Protein AF-A1TR11-F1 (afdb_monomer_lite)

InterPro domains:
  IPR007341 Transglycosylase-associated protein [PF04226] (35-80)
  IPR007341 Transglycosylase-associated protein [PTHR33884] (3-82)

pLDDT: mean 73.85, std 11.25, range [44.75, 88.0]

Organism: Paracidovorax citrulli (strain AAC00-1) (NCBI:txid397945)

Secondary structure (DSSP, 8-state):
--TTHHHHHHHHHHHHHHHHH--S--TTHHHHHHHHHHHHHHHHHHHHHHTTSS-TT-HHHHHHHHHHHHHHHHHHHHHHTT-

Sequence (83 aa):
MFSLIGTLLVGLVVGLLARALKPGDDKLGWIMTSLLGVAGSFLATYVGVAMGWYQQGEAAGWIASIVGAIVLLVIYGMVRSKS

Foldseek 3Di:
DPQDVVLVVLCVVLVVLVCVLDVDDDPCDPVNLVVLLQVQLVVQLVVCCVVVVDHPPDSVSNSSSSVRSSVSSNVVCVVVVVD

Radius of gyration: 13.87 Å; chains: 1; bounding box: 30×24×38 Å

Structure (mmCIF, N/CA/C/O backbone):
data_AF-A1TR11-F1
#
_entry.id   AF-A1TR11-F1
#
loop_
_atom_site.group_PDB
_atom_site.id
_atom_site.type_symbol
_atom_site.label_atom_id
_atom_site.label_alt_id
_atom_site.label_comp_id
_atom_site.label_asym_id
_atom_site.label_entity_id
_atom_site.label_seq_id
_atom_site.pdbx_PDB_ins_code
_atom_site.Cartn_x
_atom_site.Cartn_y
_atom_site.Cartn_z
_atom_site.occupancy
_atom_site.B_iso_or_equiv
_atom_site.auth_seq_id
_atom_site.auth_comp_id
_atom_site.auth_asym_id
_atom_site.auth_atom_id
_atom_site.pdbx_PDB_model_num
ATOM 1 N N . MET A 1 1 ? 9.072 1.660 -21.064 1.00 48.62 1 MET A N 1
ATOM 2 C CA . MET A 1 1 ? 8.550 3.001 -21.432 1.00 48.62 1 MET A CA 1
ATOM 3 C C . MET A 1 1 ? 7.028 3.045 -21.674 1.00 48.62 1 MET A C 1
ATOM 5 O O . MET A 1 1 ? 6.529 4.095 -22.037 1.00 48.62 1 MET A O 1
ATOM 9 N N . PHE A 1 2 ? 6.253 2.000 -21.337 1.00 54.31 2 PHE A N 1
ATOM 10 C CA . PHE A 1 2 ? 4.776 2.062 -21.244 1.00 54.31 2 PHE A CA 1
ATOM 11 C C . PHE A 1 2 ? 4.269 2.460 -19.832 1.00 54.31 2 PHE A C 1
ATOM 13 O O . PHE A 1 2 ? 3.166 2.113 -19.427 1.00 54.31 2 PHE A O 1
ATOM 20 N N . SER A 1 3 ? 5.089 3.154 -19.030 1.00 66.12 3 SER A N 1
ATOM 21 C CA . SER A 1 3 ? 5.041 3.028 -17.560 1.00 66.12 3 SER A CA 1
ATOM 22 C C . SER A 1 3 ? 4.370 4.169 -16.787 1.00 66.12 3 SER A C 1
ATOM 24 O O . SER A 1 3 ? 4.400 4.153 -15.563 1.00 66.12 3 SER A O 1
ATOM 26 N N . LEU A 1 4 ? 3.787 5.167 -17.453 1.00 62.59 4 LEU A N 1
ATOM 27 C CA . LEU A 1 4 ? 3.153 6.311 -16.774 1.00 62.59 4 LEU A CA 1
ATOM 28 C C . LEU A 1 4 ? 1.630 6.251 -16.842 1.00 62.59 4 LEU A C 1
ATOM 30 O O . LEU A 1 4 ? 0.973 6.390 -15.820 1.00 62.59 4 LEU A O 1
ATOM 34 N N . ILE A 1 5 ? 1.070 5.958 -18.016 1.00 72.75 5 ILE A N 1
ATOM 35 C CA . ILE A 1 5 ? -0.384 5.877 -18.210 1.00 72.75 5 ILE A CA 1
ATOM 36 C C . ILE A 1 5 ? -0.966 4.672 -17.458 1.00 72.75 5 ILE A C 1
ATOM 38 O O . ILE A 1 5 ? -1.969 4.814 -16.767 1.00 72.75 5 ILE A O 1
ATOM 42 N N . GLY A 1 6 ? -0.305 3.509 -17.518 1.00 68.19 6 GLY A N 1
ATOM 43 C CA . GLY A 1 6 ? -0.711 2.328 -16.747 1.00 68.19 6 GLY A CA 1
ATOM 44 C C . GLY A 1 6 ? -0.644 2.570 -15.237 1.00 68.19 6 GLY A C 1
ATOM 45 O O . GLY A 1 6 ? -1.602 2.302 -14.523 1.00 68.19 6 GLY A O 1
ATOM 46 N N . THR A 1 7 ? 0.447 3.172 -14.760 1.00 66.00 7 THR A N 1
ATOM 47 C CA . THR A 1 7 ? 0.633 3.537 -13.346 1.00 66.00 7 THR A CA 1
ATOM 48 C C . THR A 1 7 ? -0.391 4.573 -12.881 1.00 66.00 7 THR A C 1
ATOM 50 O O . THR A 1 7 ? -0.893 4.473 -11.765 1.00 66.00 7 THR A O 1
ATOM 53 N N . LEU A 1 8 ? -0.755 5.531 -13.738 1.00 74.38 8 LEU A N 1
ATOM 54 C CA . LEU A 1 8 ? -1.768 6.544 -13.447 1.00 74.38 8 LEU A CA 1
ATOM 55 C C . LEU A 1 8 ? -3.169 5.933 -13.364 1.00 74.38 8 LEU A C 1
ATOM 57 O O . LEU A 1 8 ? -3.888 6.212 -12.410 1.00 74.38 8 LEU A O 1
ATOM 61 N N . LEU A 1 9 ? -3.545 5.082 -14.324 1.00 74.44 9 LEU A N 1
ATOM 62 C CA . LEU A 1 9 ? -4.838 4.392 -14.320 1.00 74.44 9 LEU A CA 1
ATOM 63 C C . LEU A 1 9 ? -4.966 3.466 -13.112 1.00 74.44 9 LEU A C 1
ATOM 65 O O . LEU A 1 9 ? -5.989 3.480 -12.432 1.00 74.44 9 LEU A O 1
ATOM 69 N N . VAL A 1 10 ? -3.910 2.716 -12.799 1.00 66.62 10 VAL A N 1
ATOM 70 C CA . VAL A 1 10 ? -3.890 1.854 -11.617 1.00 66.62 10 VAL A CA 1
ATOM 71 C C . VAL A 1 10 ? -3.933 2.683 -10.338 1.00 66.62 10 VAL A C 1
ATOM 73 O O . VAL A 1 10 ? -4.738 2.380 -9.466 1.00 66.62 10 VAL A O 1
ATOM 76 N N . GLY A 1 11 ? -3.149 3.758 -10.234 1.00 63.56 11 GLY A N 1
ATOM 77 C CA . GLY A 1 11 ? -3.187 4.678 -9.096 1.00 63.56 11 GLY A CA 1
ATOM 78 C C . GLY A 1 11 ? -4.564 5.317 -8.889 1.00 63.56 11 GLY A C 1
ATOM 79 O O . GLY A 1 11 ? -5.002 5.460 -7.750 1.00 63.56 11 GLY A O 1
ATOM 80 N N . LEU A 1 12 ? -5.284 5.630 -9.973 1.00 74.19 12 LEU A N 1
ATOM 81 C CA . LEU A 1 12 ? -6.668 6.113 -9.940 1.00 74.19 12 LEU A CA 1
ATOM 82 C C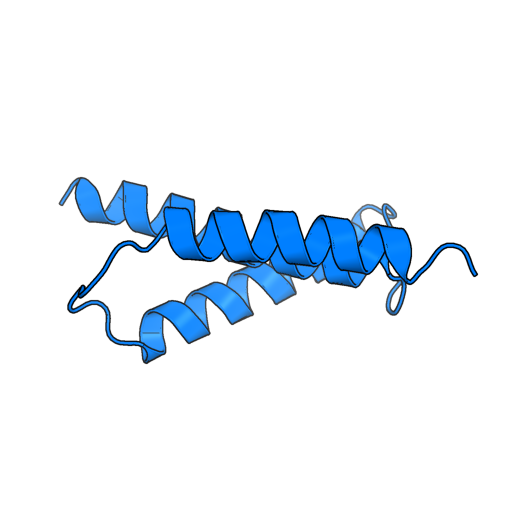 . LEU A 1 12 ? -7.624 5.047 -9.402 1.00 74.19 12 LEU A C 1
ATOM 84 O O . LEU A 1 12 ? -8.370 5.319 -8.465 1.00 74.19 12 LEU A O 1
ATOM 88 N N . VAL A 1 13 ? -7.578 3.828 -9.945 1.00 73.31 13 VAL A N 1
ATOM 89 C CA . VAL A 1 13 ? -8.434 2.716 -9.495 1.00 73.31 13 VAL A CA 1
ATOM 90 C C . VAL A 1 13 ? -8.160 2.384 -8.031 1.00 73.31 13 VAL A C 1
ATOM 92 O O . VAL A 1 13 ? -9.085 2.280 -7.233 1.00 73.31 13 VAL A O 1
ATOM 95 N N . VAL A 1 14 ? -6.890 2.296 -7.652 1.00 66.88 14 VAL A N 1
ATOM 96 C CA . VAL A 1 14 ? -6.435 2.074 -6.276 1.00 66.88 14 VAL A CA 1
ATOM 97 C C . VAL A 1 14 ? -6.903 3.187 -5.349 1.00 66.88 14 VAL A C 1
ATOM 99 O O . VAL A 1 14 ? -7.421 2.893 -4.278 1.00 66.88 14 VAL A O 1
ATOM 102 N N . GLY A 1 15 ? -6.713 4.454 -5.722 1.00 62.28 15 GLY A N 1
ATOM 103 C CA . GLY A 1 15 ? -7.094 5.596 -4.891 1.00 62.28 15 GLY A CA 1
ATOM 104 C C . GLY A 1 15 ? -8.605 5.659 -4.674 1.00 62.28 15 GLY A C 1
ATOM 105 O O . GLY A 1 15 ? -9.063 5.929 -3.562 1.00 62.28 15 GLY A O 1
ATOM 106 N N . LEU A 1 16 ? -9.379 5.332 -5.713 1.00 67.69 16 LEU A N 1
ATOM 107 C CA . LEU A 1 16 ? -10.830 5.192 -5.630 1.00 67.69 16 LEU A CA 1
ATOM 108 C C . LEU A 1 16 ? -11.232 4.006 -4.748 1.00 67.69 16 LEU A C 1
ATOM 110 O O . LEU A 1 16 ? -12.103 4.170 -3.898 1.00 67.69 16 LEU A O 1
ATOM 114 N N . LEU A 1 17 ? -10.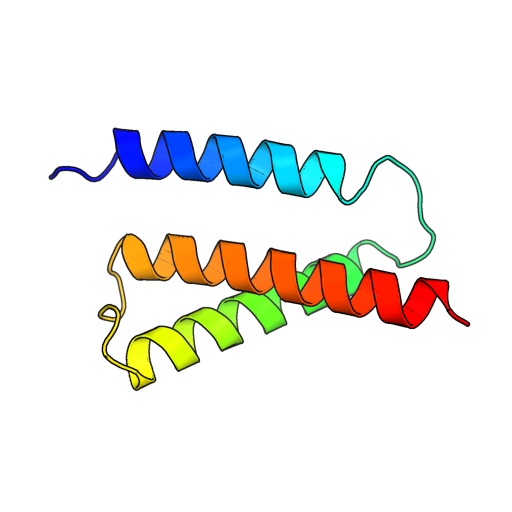570 2.852 -4.876 1.00 64.00 17 LEU A N 1
ATOM 115 C CA . LEU A 1 17 ? -10.819 1.682 -4.029 1.00 64.00 17 LEU A CA 1
ATOM 116 C C . LEU A 1 17 ? -10.456 1.946 -2.567 1.00 64.00 17 LEU A C 1
ATO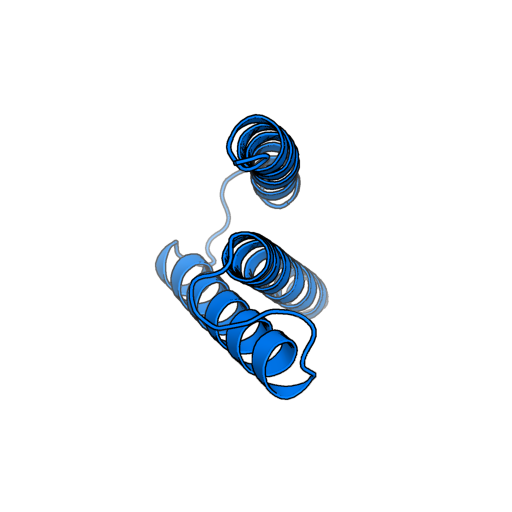M 118 O O . LEU A 1 17 ? -11.259 1.646 -1.698 1.00 64.00 17 LEU A O 1
ATOM 122 N N . ALA A 1 18 ? -9.308 2.556 -2.274 1.00 62.66 18 ALA A N 1
ATOM 123 C CA . ALA A 1 18 ? -8.897 2.903 -0.913 1.00 62.66 18 ALA A CA 1
ATOM 124 C C . ALA A 1 18 ? -9.894 3.861 -0.242 1.00 62.66 18 ALA A C 1
ATOM 126 O O . ALA A 1 18 ? -10.206 3.713 0.941 1.00 62.66 18 ALA A O 1
ATOM 127 N N . ARG A 1 19 ? -10.438 4.815 -1.008 1.00 58.34 19 ARG A N 1
ATOM 128 C CA . ARG A 1 19 ? -11.465 5.749 -0.533 1.00 58.34 19 ARG A CA 1
ATOM 129 C C . ARG A 1 19 ? -12.837 5.090 -0.382 1.00 58.34 19 ARG A C 1
ATOM 131 O O . ARG A 1 19 ? -13.551 5.416 0.559 1.00 58.34 19 ARG A O 1
ATOM 138 N N . ALA A 1 20 ? -13.186 4.156 -1.265 1.00 61.91 20 ALA A N 1
ATOM 139 C CA . ALA A 1 20 ? -14.414 3.367 -1.174 1.00 61.91 20 ALA A CA 1
ATOM 140 C C . ALA A 1 20 ? -14.373 2.355 -0.019 1.00 61.91 20 ALA A C 1
ATOM 142 O O . ALA A 1 20 ? -15.404 2.078 0.585 1.00 61.91 20 ALA A O 1
ATOM 143 N N . LEU A 1 21 ? -13.190 1.827 0.306 1.00 57.44 21 LEU A N 1
ATOM 144 C CA . LEU A 1 21 ? -13.009 0.860 1.383 1.00 57.44 21 LEU A CA 1
ATOM 145 C C . LEU A 1 21 ? -13.046 1.489 2.776 1.00 57.44 21 LEU A C 1
ATOM 147 O O . LEU A 1 21 ? -13.340 0.801 3.748 1.00 57.44 21 LEU A O 1
ATOM 151 N N . LYS A 1 22 ? -12.733 2.782 2.883 1.00 56.09 22 LYS A N 1
ATOM 152 C CA . LYS A 1 22 ? -12.769 3.512 4.150 1.00 56.09 22 LYS A CA 1
ATOM 153 C C . LYS A 1 22 ? -13.581 4.806 4.016 1.00 56.09 22 LYS A C 1
ATOM 155 O O . LYS A 1 22 ? -12.996 5.894 3.996 1.00 56.09 22 LYS A O 1
ATOM 160 N N . PRO A 1 23 ? -14.920 4.725 3.924 1.00 48.91 23 PRO A N 1
ATOM 161 C CA . PRO A 1 23 ? -15.765 5.894 4.060 1.00 48.91 23 PRO A CA 1
ATOM 162 C C . PRO A 1 23 ? -15.859 6.250 5.549 1.00 48.91 23 PRO A C 1
ATOM 164 O O . PRO A 1 23 ? -16.731 5.773 6.259 1.00 48.91 23 PRO A O 1
ATOM 167 N N . GLY A 1 24 ? -14.952 7.115 6.003 1.00 57.47 24 GLY A N 1
ATOM 168 C CA . GLY A 1 24 ? -15.106 7.830 7.270 1.00 57.47 24 GLY A CA 1
ATOM 169 C C . GLY A 1 24 ? -14.669 7.085 8.534 1.00 57.47 24 GLY A C 1
ATOM 170 O O . GLY A 1 24 ? -14.614 5.864 8.595 1.00 57.47 24 GLY A O 1
ATOM 171 N N . ASP A 1 25 ? -14.265 7.907 9.502 1.00 58.34 25 ASP A N 1
ATOM 172 C CA . ASP A 1 25 ? -14.121 7.684 10.942 1.00 58.34 25 ASP A CA 1
ATOM 173 C C . ASP A 1 25 ? -14.284 6.261 11.471 1.00 58.34 25 ASP A C 1
ATOM 175 O O . ASP A 1 25 ? -15.371 5.854 11.860 1.00 58.34 25 ASP A O 1
ATOM 179 N N . ASP A 1 26 ? -13.162 5.563 11.655 1.00 53.50 26 ASP A N 1
ATOM 180 C CA . ASP A 1 26 ? -13.170 4.376 12.496 1.00 53.50 26 ASP A CA 1
ATOM 181 C C . ASP A 1 26 ? -11.953 4.305 13.408 1.00 53.50 26 ASP A C 1
ATOM 183 O O . ASP A 1 26 ? -10.793 4.449 13.001 1.00 53.50 26 ASP A O 1
ATOM 187 N N . LYS A 1 27 ? -12.264 4.036 14.678 1.00 53.47 27 LYS A N 1
ATOM 188 C CA . LYS A 1 27 ? -11.417 3.950 15.879 1.00 53.47 27 LYS A CA 1
ATOM 189 C C . LYS A 1 27 ? -10.283 2.911 15.798 1.00 53.47 27 LYS A C 1
ATOM 191 O O . LYS A 1 27 ? -9.647 2.619 16.805 1.00 53.47 27 LYS A O 1
ATOM 196 N N . LEU A 1 28 ? -10.001 2.359 14.616 1.00 53.69 28 LEU A N 1
ATOM 197 C CA . LEU A 1 28 ? -8.904 1.424 14.355 1.00 53.69 28 LEU A CA 1
ATOM 198 C C . LEU A 1 28 ? -7.517 2.054 14.576 1.00 53.69 28 LEU A C 1
ATOM 200 O O . LEU A 1 28 ? -6.533 1.334 14.720 1.00 53.69 28 LEU A O 1
ATOM 204 N N . GLY A 1 29 ? -7.442 3.389 14.597 1.00 66.38 29 GLY A N 1
ATOM 205 C CA . GLY A 1 29 ? -6.197 4.143 14.651 1.00 66.38 29 GLY A CA 1
ATOM 206 C C . GLY A 1 29 ? -5.491 4.106 13.296 1.00 66.38 29 GLY A C 1
ATOM 207 O O . GLY A 1 29 ? -5.290 3.050 12.694 1.00 66.38 29 GLY A O 1
ATOM 208 N N . TRP A 1 30 ? -5.086 5.273 12.799 1.00 69.12 30 TRP A N 1
ATOM 209 C CA . TRP A 1 30 ? -4.315 5.391 11.556 1.00 69.12 30 TRP A CA 1
ATOM 210 C C . TRP A 1 30 ? -3.075 4.480 11.550 1.00 69.12 30 TRP A C 1
ATOM 212 O O . TRP A 1 30 ? -2.710 3.945 10.511 1.00 69.12 30 TRP A O 1
ATOM 222 N N . ILE A 1 31 ? -2.512 4.209 12.732 1.00 76.50 31 ILE A N 1
ATOM 223 C CA . ILE A 1 31 ? -1.383 3.300 12.954 1.00 76.50 31 ILE A CA 1
ATOM 224 C C . ILE A 1 31 ? -1.684 1.871 12.475 1.00 76.50 31 ILE A C 1
ATOM 226 O O . ILE A 1 31 ? -0.889 1.311 11.726 1.00 76.50 31 ILE A O 1
ATOM 230 N N . MET A 1 32 ? -2.828 1.282 12.847 1.00 75.06 32 MET A N 1
ATOM 231 C CA . MET A 1 32 ? -3.162 -0.095 12.455 1.00 75.06 32 MET A CA 1
ATOM 232 C C . MET A 1 32 ? -3.392 -0.197 10.942 1.00 75.06 32 MET A C 1
ATOM 234 O O . MET A 1 32 ? -2.964 -1.159 10.311 1.00 75.06 32 MET A O 1
ATOM 238 N N . THR A 1 33 ? -4.021 0.827 10.350 1.00 77.62 33 THR A N 1
ATOM 239 C CA . THR A 1 33 ? -4.232 0.897 8.893 1.00 77.62 33 THR A CA 1
ATOM 240 C C . THR A 1 33 ? -2.893 0.963 8.157 1.00 77.62 33 THR A C 1
ATOM 242 O O . THR A 1 33 ? -2.678 0.217 7.205 1.00 77.62 33 THR A O 1
ATOM 245 N N . SER A 1 34 ? -1.969 1.806 8.625 1.00 79.00 34 SER A N 1
ATOM 246 C CA . SER A 1 34 ? -0.629 1.922 8.046 1.00 79.00 34 SER A CA 1
ATOM 247 C C . SER A 1 34 ? 0.181 0.635 8.203 1.00 79.00 34 SER A C 1
ATOM 249 O O . SER A 1 34 ? 0.810 0.203 7.243 1.00 79.00 34 SER A O 1
ATOM 251 N N . LEU A 1 35 ? 0.133 -0.020 9.368 1.00 83.38 35 LEU A N 1
ATOM 252 C CA . LEU A 1 35 ? 0.837 -1.286 9.604 1.00 83.38 35 LEU A CA 1
ATOM 253 C C . LEU A 1 35 ? 0.324 -2.412 8.704 1.00 83.38 35 LEU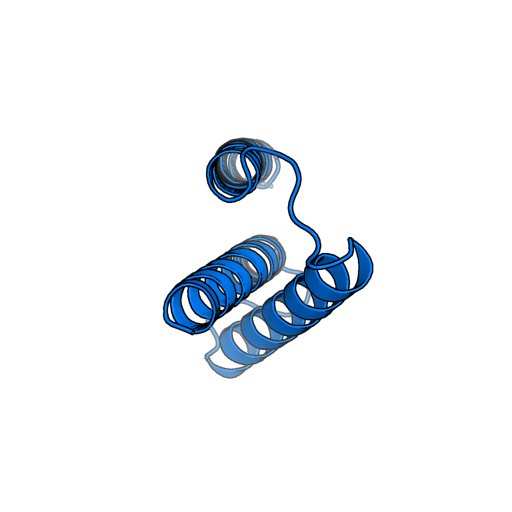 A C 1
ATOM 255 O O . LEU A 1 35 ? 1.127 -3.108 8.090 1.00 83.38 35 LEU A O 1
ATOM 259 N N . LEU A 1 36 ? -0.996 -2.568 8.586 1.00 81.62 36 LEU A N 1
ATOM 260 C CA . LEU A 1 36 ? -1.604 -3.555 7.691 1.00 81.62 36 LEU A CA 1
ATOM 261 C C . LEU A 1 36 ? -1.301 -3.244 6.222 1.00 81.62 36 LEU A C 1
ATOM 263 O O . LEU A 1 36 ? -0.989 -4.153 5.458 1.00 81.62 36 LEU A O 1
ATOM 267 N N . GLY A 1 37 ? -1.335 -1.966 5.837 1.00 80.31 37 GLY A N 1
ATOM 268 C CA . GLY A 1 37 ? -0.973 -1.538 4.489 1.00 80.31 37 GLY A CA 1
ATOM 269 C C . GLY A 1 37 ? 0.479 -1.874 4.144 1.00 80.31 37 GLY A C 1
ATOM 270 O O . GLY A 1 37 ? 0.750 -2.423 3.078 1.00 80.31 37 GLY A O 1
ATOM 271 N N . VAL A 1 38 ? 1.412 -1.618 5.063 1.00 85.62 38 VAL A N 1
ATOM 272 C CA . VAL A 1 38 ? 2.820 -2.008 4.910 1.00 85.62 38 VAL A CA 1
ATOM 273 C C . VAL A 1 38 ? 2.951 -3.533 4.869 1.00 85.62 38 VAL A C 1
ATOM 275 O O . VAL A 1 38 ? 3.535 -4.069 3.936 1.00 85.62 38 VAL A O 1
ATOM 278 N N . ALA A 1 39 ? 2.354 -4.268 5.805 1.00 86.38 39 ALA A N 1
ATOM 279 C CA . ALA A 1 39 ? 2.437 -5.729 5.816 1.00 86.38 39 ALA A CA 1
ATOM 280 C C . ALA A 1 39 ? 1.913 -6.357 4.510 1.00 86.38 39 ALA A C 1
ATOM 282 O O . ALA A 1 39 ? 2.574 -7.216 3.925 1.00 86.38 39 ALA A O 1
ATOM 283 N N . GLY A 1 40 ? 0.763 -5.894 4.013 1.00 83.56 40 GLY A N 1
ATOM 284 C CA . GLY A 1 40 ? 0.169 -6.388 2.772 1.00 83.56 40 GLY A CA 1
ATOM 285 C C . GLY A 1 40 ? 0.994 -6.036 1.534 1.00 83.56 40 GLY A C 1
ATOM 286 O O . GLY A 1 40 ? 1.093 -6.852 0.615 1.00 83.56 40 GLY A O 1
ATOM 287 N N . SER A 1 41 ? 1.644 -4.868 1.521 1.00 83.62 41 SER A N 1
ATOM 288 C CA . SER A 1 41 ? 2.483 -4.448 0.398 1.00 83.62 41 SER A CA 1
ATOM 289 C C . SER A 1 41 ? 3.777 -5.245 0.299 1.00 83.62 41 SER A C 1
ATOM 291 O O . SER A 1 41 ? 4.155 -5.680 -0.794 1.00 83.62 41 SER A O 1
ATOM 293 N N . PHE A 1 42 ? 4.413 -5.522 1.435 1.00 86.31 42 PHE A N 1
ATOM 294 C CA . PHE A 1 42 ? 5.597 -6.372 1.495 1.00 86.31 42 PHE A CA 1
ATOM 295 C C . PHE A 1 42 ? 5.272 -7.817 1.115 1.00 86.31 42 PHE A C 1
ATOM 297 O O . PHE A 1 42 ? 5.985 -8.398 0.295 1.00 86.31 42 PHE A O 1
ATOM 304 N N . LEU A 1 43 ? 4.174 -8.373 1.640 1.00 88.00 43 LEU A N 1
ATOM 305 C CA . LEU A 1 43 ? 3.742 -9.735 1.322 1.00 88.00 43 LEU A CA 1
ATOM 306 C C . LEU A 1 43 ? 3.456 -9.913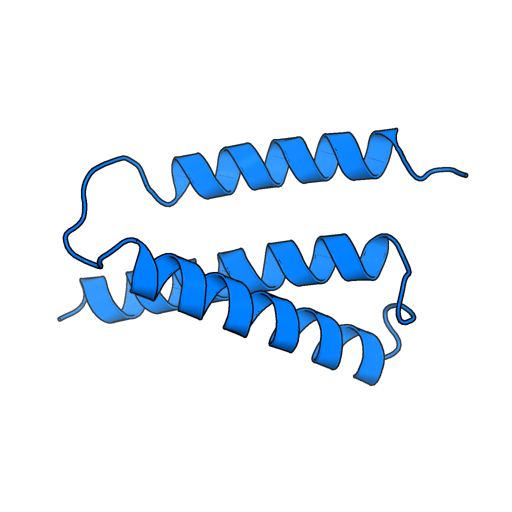 -0.168 1.00 88.00 43 LEU A C 1
ATOM 308 O O . LEU A 1 43 ? 3.982 -10.842 -0.773 1.00 88.00 43 LEU A O 1
ATOM 312 N N . ALA A 1 44 ? 2.684 -9.015 -0.782 1.00 84.38 44 ALA A N 1
ATOM 313 C CA . ALA A 1 44 ? 2.397 -9.127 -2.207 1.00 84.38 44 ALA A CA 1
ATOM 314 C C . ALA A 1 44 ? 3.656 -8.968 -3.056 1.00 84.38 44 ALA A C 1
ATOM 316 O O . ALA A 1 44 ? 3.873 -9.774 -3.954 1.00 84.38 44 ALA A O 1
ATOM 317 N N . THR A 1 45 ? 4.527 -8.008 -2.726 1.00 84.75 45 THR A N 1
ATOM 318 C CA . THR A 1 45 ? 5.802 -7.827 -3.436 1.00 84.75 45 THR A CA 1
ATOM 319 C C . THR A 1 45 ? 6.645 -9.095 -3.380 1.00 84.75 45 THR A C 1
ATOM 321 O O . THR A 1 45 ? 7.064 -9.587 -4.424 1.00 84.75 45 THR A O 1
ATOM 324 N N . TYR A 1 46 ? 6.844 -9.650 -2.183 1.00 86.06 46 TYR A N 1
ATOM 325 C CA . TYR A 1 46 ? 7.636 -10.858 -1.978 1.00 86.06 46 TYR A CA 1
ATOM 326 C C . TYR A 1 46 ? 7.046 -12.065 -2.710 1.00 86.06 46 TYR A C 1
ATOM 328 O O . TYR A 1 46 ? 7.770 -12.751 -3.424 1.00 86.06 46 TYR A O 1
ATOM 336 N N . VAL A 1 47 ? 5.735 -12.289 -2.590 1.00 87.44 47 VAL A N 1
ATOM 337 C CA . VAL A 1 47 ? 5.054 -13.409 -3.253 1.00 87.44 47 VAL A CA 1
ATOM 338 C C . VAL A 1 47 ? 5.119 -13.269 -4.771 1.00 87.44 47 VAL A C 1
ATOM 340 O O . VAL A 1 47 ? 5.463 -14.233 -5.443 1.00 87.44 47 VAL A O 1
ATOM 343 N N . GLY A 1 48 ? 4.849 -12.091 -5.334 1.00 84.94 48 GLY A N 1
ATOM 344 C CA . GLY A 1 48 ? 4.885 -11.918 -6.787 1.00 84.94 48 GLY A CA 1
ATOM 345 C C . GLY A 1 48 ? 6.293 -12.010 -7.384 1.00 84.94 48 GLY A C 1
ATOM 346 O O . GLY A 1 48 ? 6.439 -12.555 -8.476 1.00 84.94 48 GLY A O 1
ATOM 347 N N . VAL A 1 49 ? 7.334 -11.588 -6.652 1.00 86.62 49 VAL A N 1
ATOM 348 C CA . VAL A 1 49 ? 8.730 -11.840 -7.059 1.00 86.62 49 VAL A CA 1
ATOM 349 C C . VAL A 1 49 ? 9.072 -13.326 -6.943 1.00 86.62 49 VAL A C 1
ATOM 351 O O . VAL A 1 49 ? 9.627 -13.898 -7.877 1.00 86.62 49 VAL A O 1
ATOM 354 N N . ALA A 1 50 ? 8.711 -13.977 -5.833 1.00 87.44 50 ALA A N 1
ATOM 355 C CA . ALA A 1 50 ? 8.988 -15.398 -5.610 1.00 87.44 50 ALA A CA 1
ATOM 356 C C . ALA A 1 50 ? 8.284 -16.310 -6.630 1.00 87.44 50 ALA A C 1
ATOM 358 O O . ALA A 1 50 ? 8.839 -17.326 -7.037 1.00 87.44 50 ALA A O 1
ATOM 359 N N . MET A 1 51 ? 7.085 -15.928 -7.076 1.00 87.31 51 MET A N 1
ATOM 360 C CA . MET A 1 51 ? 6.313 -16.626 -8.111 1.00 87.31 51 MET A CA 1
ATOM 361 C C . MET A 1 51 ? 6.767 -16.286 -9.541 1.00 87.31 51 MET A C 1
ATOM 363 O O . MET A 1 51 ? 6.221 -16.832 -10.499 1.00 87.31 51 MET A O 1
ATOM 367 N N . GLY A 1 52 ? 7.738 -15.380 -9.705 1.00 85.12 52 GLY A N 1
ATOM 368 C CA . GLY A 1 52 ? 8.259 -14.968 -11.009 1.00 85.12 52 GLY A CA 1
ATOM 369 C C . GLY A 1 52 ? 7.292 -14.120 -11.841 1.00 85.12 52 GLY A C 1
ATOM 370 O O . GLY A 1 52 ? 7.458 -14.034 -13.055 1.00 85.12 52 GLY A O 1
ATOM 371 N N . TRP A 1 53 ? 6.276 -13.504 -11.226 1.00 80.06 53 TRP A N 1
ATOM 372 C CA . TRP A 1 53 ? 5.311 -12.645 -11.928 1.00 80.06 53 TRP A CA 1
ATOM 373 C C . TRP A 1 53 ? 5.915 -11.309 -12.357 1.00 80.06 53 TRP A C 1
ATOM 375 O O . TRP A 1 53 ? 5.486 -10.731 -13.352 1.00 80.06 53 TRP A O 1
ATOM 385 N N . TYR A 1 54 ? 6.884 -10.814 -11.592 1.00 81.31 54 TYR A N 1
ATOM 386 C CA . TYR A 1 54 ? 7.642 -9.602 -11.883 1.00 81.31 54 TYR A CA 1
ATOM 387 C C . TYR A 1 54 ? 8.965 -9.615 -11.122 1.00 81.31 54 TYR A C 1
ATOM 389 O O . TYR A 1 54 ? 9.117 -10.304 -10.111 1.00 81.31 54 TYR A O 1
ATOM 397 N N . GLN A 1 55 ? 9.925 -8.825 -11.586 1.00 83.94 55 GLN A N 1
ATOM 398 C CA . GLN A 1 55 ? 11.205 -8.638 -10.907 1.00 83.94 55 GLN A CA 1
ATOM 399 C C . GLN A 1 55 ? 11.162 -7.478 -9.909 1.00 83.94 55 GLN A C 1
ATOM 401 O O . GLN A 1 55 ? 10.302 -6.591 -9.951 1.00 83.94 55 GLN A O 1
ATOM 406 N N . GLN A 1 56 ? 12.118 -7.477 -8.981 1.00 77.94 56 GLN A N 1
ATOM 407 C CA . GLN A 1 56 ? 12.249 -6.408 -8.001 1.00 77.94 56 GLN A CA 1
ATOM 408 C C . GLN A 1 56 ? 12.573 -5.083 -8.711 1.00 77.94 56 GLN A C 1
ATOM 410 O O . GLN A 1 56 ? 13.516 -5.002 -9.493 1.00 77.94 56 GLN A O 1
ATOM 415 N N . GLY A 1 57 ? 11.776 -4.045 -8.449 1.00 76.06 57 GLY A N 1
ATOM 416 C CA . GLY A 1 57 ? 11.913 -2.737 -9.103 1.00 76.06 57 GLY A CA 1
ATOM 417 C C . GLY A 1 57 ? 11.093 -2.564 -10.387 1.00 76.06 57 GLY A C 1
ATOM 418 O O . GLY A 1 57 ? 11.095 -1.473 -10.957 1.00 76.06 57 GLY A O 1
ATOM 419 N N . GLU A 1 58 ? 10.349 -3.580 -10.832 1.00 81.81 58 GLU A N 1
ATOM 420 C CA . GLU A 1 58 ? 9.410 -3.424 -11.945 1.00 81.81 58 GLU A CA 1
ATOM 421 C C . GLU A 1 58 ? 8.119 -2.705 -11.528 1.00 81.81 58 GLU A C 1
ATOM 423 O O . GLU A 1 58 ? 7.629 -2.837 -10.404 1.00 81.81 58 GLU A O 1
ATOM 428 N N . ALA A 1 59 ? 7.509 -1.988 -12.478 1.00 80.12 59 ALA A N 1
ATOM 429 C CA . ALA A 1 59 ? 6.236 -1.296 -12.267 1.00 80.12 59 ALA A CA 1
ATOM 430 C C . ALA A 1 59 ? 5.104 -2.255 -11.855 1.00 80.12 59 ALA A C 1
ATOM 432 O O . ALA A 1 59 ? 4.248 -1.892 -11.051 1.00 80.12 59 ALA A O 1
ATOM 433 N N . ALA A 1 60 ? 5.128 -3.493 -12.360 1.00 77.19 60 ALA A N 1
ATOM 434 C CA . ALA A 1 60 ? 4.194 -4.542 -11.962 1.00 77.19 60 ALA A CA 1
ATOM 435 C C . ALA A 1 60 ? 4.308 -4.879 -10.467 1.00 77.19 60 ALA A C 1
ATOM 437 O O . ALA A 1 60 ? 3.289 -5.070 -9.805 1.00 77.19 60 ALA A O 1
ATOM 438 N N . GLY A 1 61 ? 5.527 -4.856 -9.919 1.00 80.62 61 GLY A N 1
ATOM 439 C CA . GLY A 1 61 ? 5.755 -5.069 -8.497 1.00 80.62 61 GLY A CA 1
ATOM 440 C C . GLY A 1 61 ? 5.137 -3.982 -7.640 1.00 80.62 61 GLY A C 1
ATOM 441 O O . GLY A 1 61 ? 4.432 -4.306 -6.694 1.00 80.62 61 GLY A O 1
ATOM 442 N N . TRP A 1 62 ? 5.294 -2.714 -8.025 1.00 80.81 62 TRP A N 1
ATOM 443 C CA . TRP A 1 62 ? 4.672 -1.583 -7.327 1.00 80.81 62 TRP A CA 1
ATOM 444 C C . TRP A 1 62 ? 3.140 -1.685 -7.290 1.00 80.81 62 TRP A C 1
ATOM 446 O O . TRP A 1 62 ? 2.515 -1.462 -6.252 1.00 80.81 62 TRP A O 1
ATOM 456 N N . ILE A 1 63 ? 2.533 -2.083 -8.411 1.00 81.12 63 ILE A N 1
ATOM 457 C CA . ILE A 1 63 ? 1.086 -2.312 -8.505 1.00 81.12 63 ILE A CA 1
ATOM 458 C C . ILE A 1 63 ? 0.666 -3.462 -7.584 1.00 81.12 63 ILE A C 1
ATOM 460 O O . ILE A 1 63 ? -0.299 -3.332 -6.830 1.00 81.12 63 ILE A O 1
ATOM 464 N N . ALA A 1 64 ? 1.399 -4.572 -7.609 1.00 82.19 64 ALA A N 1
ATOM 465 C CA . ALA A 1 64 ? 1.102 -5.727 -6.777 1.00 82.19 64 ALA A CA 1
ATOM 466 C C . ALA A 1 64 ? 1.216 -5.409 -5.280 1.00 82.19 64 ALA A C 1
ATOM 468 O O . ALA A 1 64 ? 0.345 -5.825 -4.516 1.00 82.19 64 ALA A O 1
ATOM 469 N N . SER A 1 65 ? 2.207 -4.614 -4.855 1.00 82.56 65 SER A N 1
ATOM 470 C CA . SER A 1 65 ? 2.330 -4.145 -3.466 1.00 82.56 65 SER A CA 1
ATOM 471 C C . SER A 1 65 ? 1.059 -3.419 -3.014 1.00 82.56 65 SER A C 1
ATOM 473 O O . SER A 1 65 ? 0.516 -3.661 -1.938 1.00 82.56 65 SER A O 1
ATOM 475 N N . ILE A 1 66 ? 0.553 -2.527 -3.856 1.00 81.94 66 ILE A N 1
ATOM 476 C CA . ILE A 1 66 ? -0.631 -1.729 -3.552 1.00 81.94 66 ILE A CA 1
ATOM 477 C C . ILE A 1 66 ? -1.885 -2.604 -3.472 1.00 81.94 66 ILE A C 1
ATOM 479 O O . ILE A 1 66 ? -2.674 -2.476 -2.533 1.00 81.94 66 ILE A O 1
ATOM 483 N N . VAL A 1 67 ? -2.058 -3.515 -4.431 1.00 82.44 67 VAL A N 1
ATOM 484 C CA . VAL A 1 67 ? -3.175 -4.468 -4.428 1.00 82.44 67 VAL A CA 1
ATOM 485 C C . VAL A 1 67 ? -3.119 -5.345 -3.175 1.00 82.44 67 VAL A C 1
ATOM 487 O O . VAL A 1 67 ? -4.136 -5.509 -2.505 1.00 82.44 67 VAL A O 1
ATOM 490 N N . GLY A 1 68 ? -1.936 -5.833 -2.797 1.00 84.44 68 GLY A N 1
ATOM 491 C CA . GLY A 1 68 ? -1.724 -6.606 -1.573 1.00 84.44 68 GLY A CA 1
ATOM 492 C C . GLY A 1 68 ? -2.119 -5.869 -0.300 1.00 84.44 68 GLY A C 1
ATOM 493 O O . GLY A 1 68 ? -2.817 -6.427 0.546 1.00 84.44 68 GLY A O 1
ATOM 494 N N . ALA A 1 69 ? -1.719 -4.602 -0.180 1.00 82.50 69 ALA A N 1
ATOM 495 C CA . ALA A 1 69 ? -2.095 -3.737 0.935 1.00 82.50 69 ALA A CA 1
ATOM 496 C C . ALA A 1 69 ? -3.618 -3.590 1.056 1.00 82.50 69 ALA A C 1
ATOM 498 O O . ALA A 1 69 ? -4.171 -3.739 2.147 1.00 82.50 69 ALA A O 1
ATOM 499 N N . ILE A 1 70 ? -4.300 -3.340 -0.067 1.00 78.94 70 ILE A N 1
ATOM 500 C CA . ILE A 1 70 ? -5.761 -3.217 -0.102 1.00 78.94 70 ILE A CA 1
ATOM 501 C C . ILE A 1 70 ? -6.407 -4.539 0.298 1.00 78.94 70 ILE A C 1
ATOM 503 O O . ILE A 1 70 ? -7.224 -4.552 1.210 1.00 78.94 70 ILE A O 1
ATOM 507 N N . VAL A 1 71 ? -6.028 -5.652 -0.333 1.00 82.69 71 VAL A N 1
ATOM 508 C CA . VAL A 1 71 ? -6.608 -6.973 -0.050 1.00 82.69 71 VAL A CA 1
ATOM 509 C C . VAL A 1 71 ? -6.468 -7.327 1.431 1.00 82.69 71 VAL A C 1
ATOM 511 O O . VAL A 1 71 ? -7.443 -7.753 2.049 1.00 82.69 71 VAL A O 1
ATOM 514 N N . LEU A 1 72 ? -5.297 -7.094 2.029 1.00 83.38 72 LEU A N 1
ATOM 515 C CA . LEU A 1 72 ? -5.075 -7.368 3.448 1.00 83.38 72 LEU A CA 1
ATOM 516 C C . LEU A 1 72 ? -5.971 -6.500 4.349 1.00 83.38 72 LEU A C 1
ATOM 518 O O . LEU A 1 72 ? -6.550 -7.005 5.310 1.00 83.38 72 LEU A O 1
ATOM 522 N N . LEU A 1 73 ? -6.125 -5.213 4.021 1.00 79.12 73 LEU A N 1
ATOM 523 C CA . LEU A 1 73 ? -7.023 -4.300 4.734 1.00 79.12 73 LEU A CA 1
ATOM 524 C C . LEU A 1 73 ? -8.495 -4.718 4.608 1.00 79.12 73 LEU A C 1
ATOM 526 O O . LEU A 1 73 ? -9.207 -4.694 5.610 1.00 79.12 73 LEU A O 1
ATOM 530 N N . VAL A 1 74 ? -8.938 -5.144 3.419 1.00 76.94 74 VAL A N 1
ATOM 531 C CA . VAL A 1 74 ? -10.298 -5.666 3.180 1.00 76.94 74 VAL A CA 1
ATOM 532 C C . VAL A 1 74 ? -10.549 -6.894 4.046 1.00 76.94 74 VAL A C 1
ATOM 534 O O . VAL A 1 74 ? -11.536 -6.945 4.775 1.00 76.94 74 VAL A O 1
ATOM 537 N N . ILE A 1 75 ? -9.645 -7.877 3.989 1.00 81.88 75 ILE A N 1
ATOM 538 C CA . ILE A 1 75 ? -9.755 -9.121 4.760 1.00 81.88 75 ILE A CA 1
ATOM 539 C C . ILE A 1 75 ? -9.811 -8.804 6.252 1.00 81.88 75 ILE A C 1
ATOM 541 O O . ILE A 1 75 ? -10.693 -9.297 6.953 1.00 81.88 75 ILE A O 1
ATOM 545 N N . TYR A 1 76 ? -8.918 -7.938 6.731 1.00 79.31 76 TYR A N 1
ATOM 546 C CA . TYR A 1 76 ? -8.892 -7.535 8.131 1.00 79.31 76 TYR A CA 1
ATOM 547 C C . TYR A 1 76 ? -10.186 -6.822 8.558 1.00 79.31 76 TYR A C 1
ATOM 549 O O . TYR A 1 76 ? -10.745 -7.141 9.609 1.00 79.31 76 TYR A O 1
ATOM 557 N N . GLY A 1 77 ? -10.697 -5.902 7.734 1.00 76.12 77 GLY A N 1
ATOM 558 C CA . GLY A 1 77 ? -11.968 -5.215 7.969 1.00 76.12 77 GLY A CA 1
ATOM 559 C C .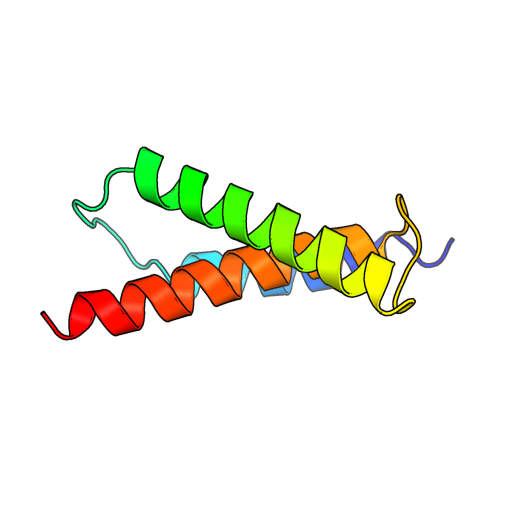 GLY A 1 77 ? -13.159 -6.175 8.020 1.00 76.12 77 GLY A C 1
ATOM 560 O O . GLY A 1 77 ? -13.968 -6.092 8.942 1.00 76.12 77 GLY A O 1
ATOM 561 N N . MET A 1 78 ? -13.233 -7.143 7.100 1.00 76.75 78 MET A N 1
ATOM 562 C CA . MET A 1 78 ? -14.295 -8.159 7.079 1.00 76.75 78 MET A CA 1
ATOM 563 C C . MET A 1 78 ? -14.256 -9.084 8.300 1.00 76.75 78 MET A C 1
ATOM 565 O O . MET A 1 78 ? -15.303 -9.390 8.868 1.00 76.75 78 MET A O 1
ATOM 569 N N . VAL A 1 79 ? -13.065 -9.527 8.718 1.00 80.44 79 VAL A N 1
ATOM 570 C CA . VAL A 1 79 ? -12.906 -10.378 9.909 1.00 80.44 79 VAL A CA 1
ATOM 571 C C . VAL A 1 79 ? -13.300 -9.611 11.169 1.00 80.44 79 VAL A C 1
ATOM 573 O O . VAL A 1 79 ? -14.022 -10.142 12.010 1.00 80.44 79 VAL A O 1
ATOM 576 N N . ARG A 1 80 ? -12.880 -8.347 11.289 1.00 72.94 80 ARG A N 1
ATOM 577 C CA . ARG A 1 80 ? -13.173 -7.526 12.468 1.00 72.94 80 ARG A CA 1
ATOM 578 C C . ARG A 1 80 ? -14.624 -7.050 12.538 1.00 72.94 80 ARG A C 1
ATOM 580 O O . ARG A 1 80 ? -15.148 -6.950 13.636 1.00 72.94 80 ARG A O 1
ATOM 587 N N . SER A 1 81 ? -15.288 -6.821 11.404 1.00 60.97 81 SER A N 1
ATOM 588 C CA . SER A 1 81 ? -16.718 -6.470 11.354 1.00 60.97 81 SER A CA 1
ATOM 589 C C . SER A 1 81 ? -17.642 -7.592 11.855 1.00 60.97 81 SER A C 1
ATOM 591 O O . SER A 1 81 ? -18.835 -7.357 12.036 1.00 60.97 81 SER A O 1
ATOM 593 N N . LYS A 1 82 ? -17.123 -8.813 12.032 1.00 53.59 82 LYS A N 1
ATOM 594 C CA . LYS A 1 82 ? -17.863 -9.984 12.523 1.00 53.59 82 LYS A CA 1
ATOM 595 C C . LYS A 1 82 ? -17.718 -10.230 14.031 1.00 53.59 82 LYS A C 1
ATOM 597 O O . LYS A 1 82 ? -18.267 -11.223 14.506 1.00 53.59 82 LYS A O 1
ATOM 602 N N . SER A 1 83 ? -16.991 -9.376 14.754 1.00 44.75 83 SER A N 1
ATOM 603 C CA . SER A 1 83 ? -16.811 -9.437 16.212 1.00 44.75 83 SER A CA 1
ATOM 604 C C . SER A 1 83 ? -17.473 -8.258 16.905 1.00 44.75 83 SER A C 1
ATOM 606 O O . SER A 1 83 ? -17.765 -8.441 18.106 1.00 44.75 83 SER A O 1
#